Protein AF-A0A820QYI7-F1 (afdb_monomer_lite)

Organism: NCBI:txid433720

Structure (mmCIF, N/CA/C/O backbone):
data_AF-A0A820QYI7-F1
#
_entry.id   AF-A0A820QYI7-F1
#
loop_
_atom_site.group_PDB
_atom_site.id
_atom_site.type_symbol
_atom_site.label_atom_id
_atom_site.label_alt_id
_atom_site.label_comp_id
_atom_site.label_asym_id
_atom_site.label_entity_id
_atom_site.label_seq_id
_atom_site.pdbx_PDB_ins_code
_atom_site.Cartn_x
_atom_site.Cartn_y
_atom_site.Cartn_z
_atom_site.occupancy
_atom_site.B_iso_or_equiv
_atom_site.auth_seq_id
_atom_site.auth_comp_id
_atom_site.auth_asym_id
_atom_site.auth_atom_id
_atom_site.pdbx_PDB_model_num
ATOM 1 N N . ASP A 1 1 ? -22.731 -12.395 -1.544 1.00 68.00 1 ASP A N 1
ATOM 2 C CA . ASP A 1 1 ? -22.518 -13.177 -0.317 1.00 68.00 1 ASP A CA 1
ATOM 3 C C . ASP A 1 1 ? -22.993 -12.372 0.889 1.00 68.00 1 ASP A C 1
ATOM 5 O O . ASP A 1 1 ? -22.804 -11.157 0.883 1.00 68.00 1 ASP A O 1
ATOM 9 N N . LYS A 1 2 ? -23.663 -12.994 1.863 1.00 80.31 2 LYS A N 1
ATOM 10 C CA . LYS A 1 2 ? -24.141 -12.323 3.084 1.00 80.31 2 LYS A CA 1
ATOM 11 C C . LYS A 1 2 ? -23.005 -12.101 4.082 1.00 80.31 2 LYS A C 1
ATOM 13 O O . LYS A 1 2 ? -23.056 -11.105 4.792 1.00 80.31 2 LYS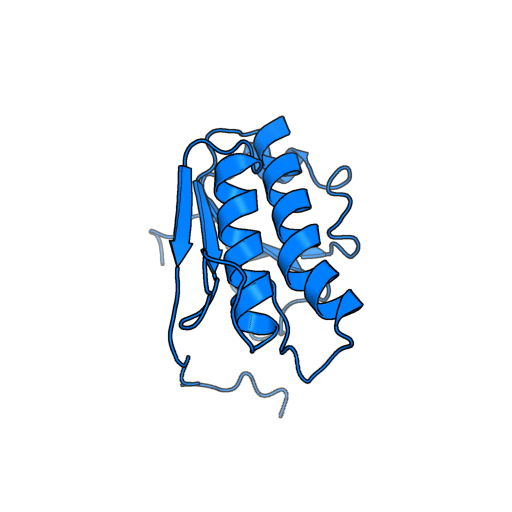 A O 1
ATOM 18 N N . ASP A 1 3 ? -21.968 -12.932 4.014 1.00 86.12 3 ASP A N 1
ATOM 19 C CA . ASP A 1 3 ? -20.858 -12.952 4.972 1.00 86.12 3 ASP A CA 1
ATOM 20 C C . ASP A 1 3 ? -19.773 -11.905 4.662 1.00 86.12 3 ASP A C 1
ATOM 22 O O . ASP A 1 3 ? -18.847 -11.704 5.440 1.00 86.12 3 ASP A O 1
ATOM 26 N N . ILE A 1 4 ? -19.883 -11.214 3.521 1.00 80.50 4 ILE A N 1
ATOM 27 C CA . ILE A 1 4 ? -18.958 -10.149 3.114 1.00 80.50 4 ILE A CA 1
ATOM 28 C C . ILE A 1 4 ? -19.503 -8.794 3.572 1.00 80.50 4 ILE A C 1
ATOM 30 O O . ILE A 1 4 ? -20.578 -8.377 3.127 1.00 80.50 4 ILE A O 1
ATOM 34 N N . GLU A 1 5 ? -18.760 -8.097 4.424 1.00 88.69 5 GLU A N 1
ATOM 35 C CA . GLU A 1 5 ? -19.028 -6.705 4.804 1.00 88.69 5 GLU A CA 1
ATOM 36 C C . GLU A 1 5 ? -18.837 -5.735 3.617 1.00 88.69 5 GLU A C 1
ATOM 38 O O . GLU A 1 5 ? -18.229 -6.106 2.608 1.00 88.69 5 GLU A O 1
ATOM 43 N N . PRO A 1 6 ? -19.375 -4.501 3.676 1.00 89.88 6 PRO A N 1
ATOM 44 C CA . PRO A 1 6 ? -19.111 -3.485 2.659 1.00 89.88 6 PRO A CA 1
ATOM 45 C C . PRO A 1 6 ? -17.608 -3.259 2.434 1.00 89.88 6 PRO A C 1
ATOM 47 O O . PRO A 1 6 ? -16.821 -3.215 3.375 1.00 89.88 6 PRO A O 1
ATOM 50 N N . ILE A 1 7 ? -17.213 -3.103 1.172 1.00 94.62 7 ILE A N 1
ATOM 51 C CA . ILE A 1 7 ? -15.825 -2.916 0.743 1.00 94.62 7 ILE A CA 1
ATOM 52 C C . ILE A 1 7 ? -15.672 -1.497 0.208 1.00 94.62 7 ILE A C 1
ATOM 54 O O . ILE A 1 7 ? -16.420 -1.085 -0.680 1.00 94.62 7 ILE A O 1
ATOM 58 N N . THR A 1 8 ? -14.647 -0.784 0.672 1.00 96.56 8 THR A N 1
ATOM 59 C CA . THR A 1 8 ? -14.224 0.480 0.061 1.00 96.56 8 THR A CA 1
ATOM 60 C C . THR A 1 8 ? -13.046 0.242 -0.880 1.00 96.56 8 THR A C 1
ATOM 62 O O . THR A 1 8 ? -11.977 -0.198 -0.464 1.00 96.56 8 THR A O 1
ATOM 65 N N . ALA A 1 9 ? -13.229 0.553 -2.161 1.00 96.88 9 ALA A N 1
ATOM 66 C CA . ALA A 1 9 ? -12.187 0.512 -3.176 1.00 96.88 9 ALA A CA 1
ATOM 67 C C . ALA A 1 9 ? -11.611 1.917 -3.397 1.00 96.88 9 ALA A C 1
ATOM 69 O O . ALA A 1 9 ? -12.232 2.761 -4.049 1.00 96.88 9 ALA A O 1
ATOM 70 N N . ILE A 1 10 ? -10.405 2.158 -2.880 1.00 97.56 10 ILE A N 1
ATOM 71 C CA . ILE A 1 10 ? -9.654 3.396 -3.123 1.00 97.56 10 ILE A CA 1
ATOM 72 C C . ILE A 1 10 ? -8.886 3.239 -4.435 1.00 97.56 10 ILE A C 1
ATOM 74 O O . ILE A 1 10 ? -8.030 2.365 -4.573 1.00 97.56 10 ILE A O 1
ATOM 78 N N . THR A 1 11 ? -9.212 4.060 -5.431 1.00 96.50 11 THR A N 1
ATOM 79 C CA . THR A 1 11 ? -8.706 3.895 -6.800 1.00 96.50 11 THR A CA 1
ATOM 80 C C . THR A 1 11 ? -8.408 5.233 -7.468 1.00 96.50 11 THR A C 1
ATOM 82 O O . THR A 1 11 ? -8.966 6.261 -7.108 1.00 96.50 11 THR A O 1
ATOM 85 N N . ARG A 1 12 ? -7.546 5.229 -8.494 1.00 94.75 12 ARG A N 1
ATOM 86 C CA . ARG A 1 12 ? -7.250 6.433 -9.303 1.00 94.75 12 ARG A CA 1
ATOM 87 C C . ARG A 1 12 ? -8.294 6.731 -10.376 1.00 94.75 12 ARG A C 1
ATOM 89 O O . ARG A 1 12 ? -8.262 7.797 -10.980 1.00 94.75 12 ARG A O 1
ATOM 96 N N . ARG A 1 13 ? -9.130 5.750 -10.711 1.00 94.19 13 ARG A N 1
ATOM 97 C CA . ARG A 1 13 ? -10.087 5.787 -11.823 1.00 94.19 13 ARG A CA 1
ATOM 98 C C . ARG A 1 13 ? -11.320 4.978 -11.431 1.00 94.19 13 ARG A C 1
ATOM 100 O O . ARG A 1 13 ? -11.154 4.025 -10.672 1.00 94.19 13 ARG A O 1
ATOM 107 N N . PRO A 1 14 ? -12.508 5.298 -11.971 1.00 94.31 14 PRO A N 1
ATOM 108 C CA . PRO A 1 14 ? -13.703 4.497 -11.743 1.00 94.31 14 PRO A CA 1
ATOM 109 C C . PRO A 1 14 ? -13.465 3.009 -12.015 1.00 94.31 14 PRO A C 1
ATOM 111 O O . PRO A 1 14 ? -12.722 2.643 -12.931 1.00 94.31 14 PRO A O 1
ATOM 114 N N . LEU A 1 15 ? -14.113 2.159 -11.219 1.00 92.19 15 LEU A N 1
ATOM 115 C CA . LEU A 1 15 ? -14.121 0.720 -11.454 1.00 92.19 15 LEU A CA 1
ATOM 116 C C . LEU A 1 15 ? -14.843 0.385 -12.767 1.00 92.19 15 LEU A C 1
ATOM 118 O O . LEU A 1 15 ? -15.685 1.141 -13.252 1.00 92.19 15 LEU A O 1
ATOM 122 N N . HIS A 1 16 ? -14.516 -0.773 -13.342 1.00 91.56 16 HIS A N 1
ATOM 123 C CA . HIS A 1 16 ? -15.177 -1.253 -14.552 1.00 91.56 16 HIS A CA 1
ATOM 124 C C . HIS A 1 16 ? -16.684 -1.450 -14.312 1.00 91.56 16 HIS A C 1
ATOM 126 O O . HIS A 1 16 ? -17.089 -1.977 -13.276 1.00 91.56 16 HIS A O 1
ATOM 132 N N . LYS A 1 17 ? -17.513 -1.095 -15.303 1.00 88.88 17 LYS A N 1
ATOM 133 C CA . LYS A 1 17 ? -18.991 -1.107 -15.233 1.00 88.88 17 LYS A CA 1
ATOM 134 C C . LYS A 1 17 ? -19.618 -2.456 -14.861 1.00 88.88 17 LYS A C 1
ATOM 136 O O . LYS A 1 17 ? -20.764 -2.501 -14.437 1.00 88.88 17 LYS A O 1
ATOM 141 N N . SER A 1 18 ? -18.889 -3.557 -15.046 1.00 88.69 18 SER A N 1
ATOM 142 C CA . SER A 1 18 ? -19.350 -4.896 -14.651 1.00 88.69 18 SER A CA 1
ATOM 143 C C . SER A 1 18 ? -19.330 -5.122 -13.138 1.00 88.69 18 SER A C 1
ATOM 145 O O . SER A 1 18 ? -19.857 -6.127 -12.672 1.00 88.69 18 SER A O 1
ATOM 147 N N . ILE A 1 19 ? -18.684 -4.245 -12.368 1.00 89.25 19 ILE A N 1
ATOM 148 C CA . ILE A 1 19 ? -18.684 -4.296 -10.908 1.00 89.25 19 ILE A CA 1
ATOM 149 C C . ILE A 1 19 ? -19.925 -3.533 -10.436 1.00 89.25 19 ILE A C 1
ATOM 151 O O . ILE A 1 19 ? -19.916 -2.311 -10.358 1.00 89.25 19 ILE A O 1
ATOM 155 N N . THR A 1 20 ? -21.007 -4.266 -10.161 1.00 87.75 20 THR A N 1
ATOM 156 C CA . THR A 1 20 ? -22.343 -3.697 -9.885 1.00 87.75 20 THR A CA 1
ATOM 157 C C . THR A 1 20 ? -22.849 -3.950 -8.462 1.00 87.75 20 THR A C 1
ATOM 159 O O . THR A 1 20 ? -24.015 -3.709 -8.171 1.00 87.75 20 THR A O 1
ATOM 162 N N . SER A 1 21 ? -22.015 -4.498 -7.576 1.00 90.75 21 SER A N 1
ATOM 163 C CA . SER A 1 21 ? -22.428 -4.840 -6.210 1.00 90.75 21 SER A CA 1
ATOM 164 C C . SER A 1 21 ? -22.638 -3.587 -5.359 1.00 90.75 21 SER A C 1
ATOM 166 O O . SER A 1 21 ? -21.716 -2.791 -5.208 1.00 90.75 21 SER A O 1
ATOM 168 N N . GLU A 1 22 ? -23.798 -3.476 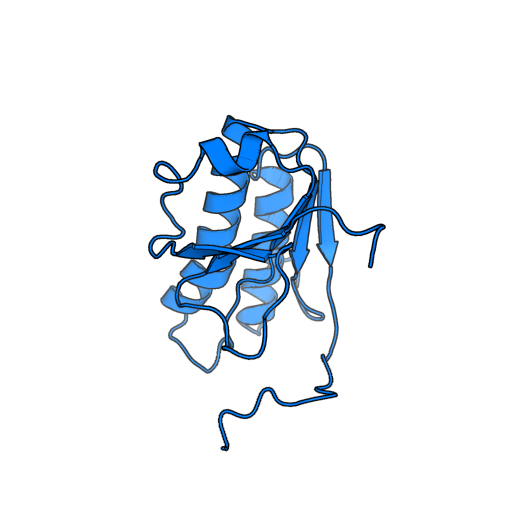-4.709 1.00 91.31 22 GLU A N 1
ATOM 169 C CA . GLU A 1 22 ? -24.121 -2.397 -3.756 1.00 91.31 22 GLU A CA 1
ATOM 170 C C . GLU A 1 22 ? -23.200 -2.377 -2.526 1.00 91.31 22 GLU A C 1
ATOM 172 O O . GLU A 1 22 ? -23.101 -1.372 -1.831 1.00 91.31 22 GLU A O 1
ATOM 177 N N . LYS A 1 23 ? -22.495 -3.484 -2.258 1.00 92.38 23 LYS A N 1
ATOM 178 C CA . LYS A 1 23 ? -21.512 -3.566 -1.170 1.00 92.38 23 LYS A CA 1
ATOM 179 C C . LYS A 1 23 ? -20.187 -2.880 -1.502 1.00 92.38 23 LYS A C 1
ATOM 181 O O . LYS A 1 23 ? -19.341 -2.800 -0.622 1.00 92.38 23 LYS A O 1
ATOM 186 N N . VAL A 1 24 ? -19.967 -2.446 -2.745 1.00 94.56 24 VAL A N 1
ATOM 187 C CA . VAL A 1 24 ? -18.719 -1.793 -3.153 1.00 94.56 24 VAL A CA 1
ATOM 188 C C . VAL A 1 24 ? -18.919 -0.285 -3.188 1.00 94.56 24 VAL A C 1
ATOM 190 O O . VAL A 1 24 ? -19.621 0.241 -4.047 1.00 94.56 24 VAL A O 1
ATOM 193 N N . ASN A 1 25 ? -18.245 0.410 -2.281 1.00 94.62 25 ASN A N 1
ATOM 194 C CA . ASN A 1 25 ? -18.100 1.855 -2.312 1.00 94.62 25 ASN A CA 1
ATOM 195 C C . ASN A 1 25 ? -16.793 2.218 -3.028 1.00 94.62 25 ASN A C 1
ATOM 197 O O . ASN A 1 25 ? -15.741 1.663 -2.717 1.00 94.62 25 ASN A O 1
ATOM 201 N N . VAL A 1 26 ? -16.834 3.148 -3.981 1.00 96.38 2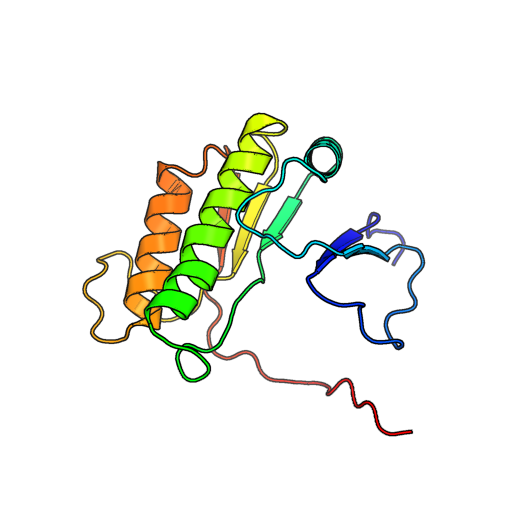6 VAL A N 1
ATOM 202 C CA . VAL A 1 26 ? -15.643 3.563 -4.738 1.00 96.38 26 VAL A CA 1
ATOM 203 C C . VAL A 1 26 ? -15.240 4.963 -4.318 1.00 96.38 26 VAL A C 1
ATOM 205 O O . VAL A 1 26 ? -16.022 5.902 -4.432 1.00 96.38 26 VAL A O 1
ATOM 208 N N . VAL A 1 27 ? -13.989 5.107 -3.893 1.00 97.06 27 VAL A N 1
ATOM 209 C CA . VAL A 1 27 ? -13.393 6.399 -3.560 1.00 97.06 27 VAL A CA 1
ATOM 210 C C . VAL A 1 27 ? -12.306 6.693 -4.577 1.00 97.06 27 VAL A C 1
ATOM 212 O O . VAL A 1 27 ? -11.330 5.948 -4.700 1.00 97.06 27 VAL A O 1
ATOM 215 N N . ILE A 1 28 ? -12.490 7.779 -5.327 1.00 97.56 28 ILE A N 1
ATOM 216 C CA . ILE A 1 28 ? -11.472 8.256 -6.257 1.00 97.56 28 ILE A CA 1
ATOM 217 C C . ILE A 1 28 ? -10.466 9.094 -5.486 1.00 97.56 28 ILE A C 1
ATOM 219 O O . ILE A 1 28 ? -10.791 10.151 -4.952 1.00 97.56 28 ILE A O 1
ATOM 223 N N . HIS A 1 29 ? -9.237 8.608 -5.455 1.00 97.81 29 HIS A N 1
ATOM 224 C CA . HIS A 1 29 ? -8.115 9.242 -4.798 1.00 97.81 29 HIS A CA 1
ATOM 225 C C . HIS A 1 29 ? -6.935 9.225 -5.762 1.00 97.81 29 HIS A C 1
ATOM 227 O O . HIS A 1 29 ? -6.644 8.194 -6.365 1.00 97.81 29 HIS A O 1
ATOM 233 N N . THR A 1 30 ? -6.298 10.371 -5.986 1.00 95.88 30 THR A N 1
ATOM 234 C CA . THR A 1 30 ? -5.277 10.514 -7.036 1.00 95.88 30 THR A CA 1
ATOM 235 C C . THR A 1 30 ? -3.870 10.716 -6.497 1.00 95.88 30 THR A C 1
ATOM 237 O O . THR A 1 30 ? -2.924 10.449 -7.237 1.00 95.88 30 THR A O 1
ATOM 240 N N . ASP A 1 31 ? -3.726 11.138 -5.241 1.00 96.94 31 ASP A N 1
ATOM 241 C CA . ASP A 1 31 ? -2.433 11.402 -4.612 1.00 96.94 31 ASP A CA 1
ATOM 242 C C . ASP A 1 31 ? -2.164 10.451 -3.443 1.00 96.94 31 ASP A C 1
ATOM 244 O O . ASP A 1 31 ? -2.419 10.764 -2.290 1.00 96.94 31 ASP A O 1
ATOM 248 N N . PHE A 1 32 ? -1.590 9.289 -3.747 1.00 98.00 32 PHE A N 1
ATOM 249 C CA . PHE A 1 32 ? -1.301 8.236 -2.765 1.00 98.00 32 PHE A CA 1
ATOM 250 C C . PHE A 1 32 ? -0.114 8.555 -1.837 1.00 98.00 32 PHE A C 1
ATOM 252 O O . PHE A 1 32 ? 0.362 7.661 -1.136 1.00 98.00 32 PHE A O 1
ATOM 259 N N . LEU A 1 33 ? 0.379 9.797 -1.838 1.00 98.25 33 LEU A N 1
ATOM 260 C CA . LEU A 1 33 ? 1.298 10.313 -0.821 1.00 98.25 33 LEU A CA 1
ATOM 261 C C . LEU A 1 33 ? 0.585 11.148 0.248 1.00 98.25 33 LEU A C 1
ATOM 263 O O . LEU A 1 33 ? 1.175 11.372 1.303 1.00 98.25 33 LEU A O 1
ATOM 267 N N . ASP A 1 34 ? -0.661 11.573 0.015 1.00 97.88 34 ASP A N 1
ATOM 268 C CA . ASP A 1 34 ? -1.432 12.385 0.956 1.00 97.88 34 ASP A CA 1
ATOM 269 C C . ASP A 1 34 ? -2.850 11.839 1.149 1.00 97.88 34 ASP A C 1
ATOM 271 O O . ASP A 1 34 ? -3.756 12.081 0.359 1.00 97.88 34 ASP A O 1
ATOM 275 N N . TYR A 1 35 ? -3.064 11.161 2.273 1.00 98.00 35 TYR A N 1
ATOM 276 C CA . TYR A 1 35 ? -4.362 10.596 2.638 1.00 98.00 35 TYR A CA 1
ATOM 277 C C . TYR A 1 35 ? -5.239 11.533 3.466 1.00 98.00 35 TYR A C 1
ATOM 279 O O . TYR A 1 35 ? -6.351 11.144 3.826 1.00 98.00 35 TYR A O 1
ATOM 287 N N . THR A 1 36 ? -4.791 12.759 3.758 1.00 97.12 36 THR A N 1
ATOM 288 C CA . THR A 1 36 ? -5.547 13.733 4.562 1.00 97.12 36 THR A CA 1
ATOM 289 C C . THR A 1 36 ? -7.011 13.874 4.115 1.00 97.12 36 THR A C 1
ATOM 291 O O . THR A 1 36 ? -7.888 13.856 4.981 1.00 97.12 36 THR A O 1
ATOM 294 N N . PRO A 1 37 ? -7.341 13.927 2.804 1.00 97.56 37 PRO A N 1
ATOM 295 C CA . PRO A 1 37 ? -8.729 14.080 2.356 1.00 97.56 37 PRO A CA 1
ATOM 296 C C . PRO A 1 37 ? -9.649 12.887 2.651 1.00 97.56 37 PRO A C 1
ATOM 298 O O . PRO A 1 37 ? -10.866 13.028 2.548 1.00 97.56 37 PRO A O 1
ATOM 301 N N . ILE A 1 38 ? -9.089 11.711 2.950 1.00 96.94 38 ILE A N 1
ATOM 302 C CA . ILE A 1 38 ? -9.835 10.454 3.107 1.00 96.94 38 ILE A CA 1
ATOM 303 C C . ILE A 1 38 ? -9.495 9.706 4.402 1.00 96.94 38 ILE A C 1
ATOM 305 O O . ILE A 1 38 ? -9.841 8.535 4.552 1.00 96.94 38 ILE A O 1
ATOM 309 N N . LEU A 1 39 ? -8.815 10.367 5.339 1.00 96.31 39 LEU A N 1
ATOM 310 C CA . LEU A 1 39 ? -8.270 9.746 6.546 1.00 96.31 39 LEU A CA 1
ATOM 311 C C . LEU A 1 39 ? -9.360 9.105 7.421 1.00 96.31 39 LEU A C 1
ATOM 313 O O . LEU A 1 39 ? -9.192 7.996 7.923 1.00 96.31 39 LEU A O 1
ATOM 317 N N . ASN A 1 40 ? -10.516 9.765 7.512 1.00 95.94 40 ASN A N 1
ATOM 318 C CA . ASN A 1 40 ? -11.693 9.298 8.245 1.00 95.94 40 ASN A CA 1
ATOM 319 C C . ASN A 1 40 ? -12.247 7.959 7.728 1.00 95.94 40 ASN A C 1
ATOM 321 O O . ASN A 1 40 ? -12.928 7.249 8.467 1.00 95.94 40 ASN A O 1
ATOM 325 N N . LEU A 1 41 ? -11.968 7.584 6.472 1.00 95.12 41 LEU A N 1
ATOM 326 C CA . LEU A 1 41 ? -12.385 6.283 5.951 1.00 95.12 41 LEU A CA 1
ATOM 327 C C . LEU A 1 41 ? -11.739 5.144 6.741 1.00 95.12 41 LEU A C 1
ATOM 329 O O . LEU A 1 41 ? -12.384 4.124 6.973 1.00 95.12 41 LEU A O 1
ATOM 333 N N . PHE A 1 42 ? -10.491 5.306 7.180 1.00 96.44 42 PHE A N 1
ATOM 334 C CA . PHE A 1 42 ? -9.730 4.229 7.811 1.00 96.44 42 PHE A CA 1
ATOM 335 C C . PHE A 1 42 ? -10.204 3.882 9.225 1.00 96.44 42 PHE A C 1
ATOM 337 O O . PHE A 1 42 ? -10.010 2.749 9.659 1.00 96.44 42 PHE A O 1
ATOM 344 N N . GLU A 1 43 ? -10.878 4.799 9.921 1.00 94.81 43 GLU A N 1
ATOM 345 C CA . GLU A 1 43 ? -11.378 4.583 11.290 1.00 94.81 43 GLU A CA 1
ATOM 346 C C . GLU A 1 43 ? -12.409 3.447 11.379 1.00 94.81 43 GLU A C 1
ATOM 348 O O . GLU A 1 43 ? -12.501 2.757 12.389 1.00 94.81 43 GLU A O 1
ATOM 353 N N . SER A 1 44 ? -13.179 3.234 10.308 1.00 89.56 44 SER A N 1
ATOM 354 C CA . SER A 1 44 ? -14.278 2.257 10.274 1.00 89.56 44 SER A CA 1
ATOM 355 C C . SER A 1 44 ? -13.912 0.909 9.646 1.00 89.56 44 SER A C 1
ATOM 357 O O . SER A 1 44 ? -14.756 0.015 9.602 1.00 89.56 44 SER A O 1
ATOM 359 N N . HIS A 1 45 ? -12.676 0.737 9.163 1.00 94.62 45 HIS A N 1
ATOM 360 C CA . HIS A 1 45 ? -12.246 -0.486 8.482 1.00 94.62 45 HIS A CA 1
ATOM 361 C C . HIS A 1 45 ? -11.362 -1.360 9.377 1.00 94.62 45 HIS A C 1
ATOM 363 O O . HIS A 1 45 ? -10.544 -0.878 10.154 1.00 94.62 45 HIS A O 1
ATOM 369 N N . GLN A 1 46 ? -11.509 -2.677 9.238 1.00 94.69 46 GLN A N 1
ATOM 370 C CA . GLN A 1 46 ? -10.718 -3.652 9.996 1.00 94.69 46 GLN A CA 1
ATOM 371 C C . GLN A 1 46 ? -9.486 -4.161 9.242 1.00 94.69 46 GLN A C 1
ATOM 373 O O . GLN A 1 46 ? -8.551 -4.674 9.861 1.00 94.69 46 GLN A O 1
ATOM 378 N N . ILE A 1 47 ? -9.510 -4.096 7.907 1.00 96.19 47 ILE A N 1
ATOM 379 C CA . ILE A 1 47 ? -8.490 -4.679 7.033 1.00 96.19 47 ILE A CA 1
ATOM 380 C C . ILE A 1 47 ? -8.238 -3.747 5.846 1.00 96.19 47 ILE A C 1
ATOM 382 O O . ILE A 1 47 ? -9.178 -3.328 5.170 1.00 96.19 47 ILE A O 1
ATOM 386 N N . CYS A 1 48 ? -6.966 -3.502 5.538 1.00 97.75 48 CYS A N 1
ATOM 387 C CA . CYS A 1 48 ? -6.521 -2.929 4.273 1.00 97.75 48 CYS A CA 1
ATOM 388 C C . CYS A 1 48 ? -5.851 -4.015 3.428 1.00 97.75 48 CYS A C 1
ATOM 390 O O . CYS A 1 48 ? -4.857 -4.603 3.849 1.00 97.75 48 CYS A O 1
ATOM 392 N N . ILE A 1 49 ? -6.372 -4.272 2.225 1.00 98.25 49 ILE A N 1
ATOM 393 C CA . ILE A 1 49 ? -5.696 -5.117 1.233 1.00 98.25 49 ILE A CA 1
ATOM 394 C C . ILE A 1 49 ? -4.982 -4.200 0.248 1.00 98.25 49 ILE A C 1
ATOM 396 O O . ILE A 1 49 ? -5.595 -3.620 -0.650 1.00 98.25 49 ILE A O 1
ATOM 400 N N . TRP A 1 50 ? -3.670 -4.085 0.406 1.00 98.38 50 TRP A N 1
ATOM 401 C CA . TRP A 1 50 ? -2.839 -3.261 -0.450 1.00 98.38 50 TRP A CA 1
ATOM 402 C C . TRP A 1 50 ? -2.363 -4.053 -1.666 1.00 98.38 50 TRP A C 1
ATOM 404 O O . TRP A 1 50 ? -1.330 -4.725 -1.649 1.00 98.38 50 TRP A O 1
ATOM 414 N N . ALA A 1 51 ? -3.154 -3.966 -2.735 1.00 96.88 51 ALA A N 1
ATOM 415 C CA . ALA A 1 51 ? -2.867 -4.563 -4.039 1.00 96.88 51 ALA A CA 1
ATOM 416 C C . ALA A 1 51 ? -2.479 -3.519 -5.106 1.00 96.88 51 ALA A C 1
ATOM 418 O O . ALA A 1 51 ? -2.510 -3.807 -6.305 1.00 96.88 51 ALA A O 1
ATOM 419 N N . LEU A 1 52 ? -2.135 -2.293 -4.691 1.00 96.69 52 LEU A N 1
ATOM 420 C CA . LEU A 1 52 ? -1.658 -1.256 -5.600 1.00 96.69 52 LEU A CA 1
ATOM 421 C C . LEU A 1 52 ? -0.240 -1.604 -6.065 1.00 96.69 52 LEU A C 1
ATOM 423 O O . LEU A 1 52 ? 0.666 -1.812 -5.263 1.00 96.69 52 LEU A O 1
ATOM 427 N N . GLY A 1 53 ? -0.040 -1.651 -7.379 1.00 94.50 53 GLY A N 1
ATOM 428 C CA . GLY A 1 53 ? 1.265 -1.917 -7.963 1.00 94.50 53 GLY A CA 1
ATOM 429 C C . GLY A 1 53 ? 1.301 -1.647 -9.460 1.00 94.50 53 GLY A C 1
ATOM 430 O O . GLY A 1 53 ? 0.290 -1.332 -10.091 1.00 94.50 53 GLY A O 1
ATOM 431 N N . ILE A 1 54 ? 2.493 -1.772 -10.032 1.00 95.88 54 ILE A N 1
ATOM 432 C CA . ILE A 1 54 ? 2.735 -1.644 -11.466 1.00 95.88 54 ILE A CA 1
ATOM 433 C C . ILE A 1 54 ? 3.864 -2.588 -11.883 1.00 95.88 54 ILE A C 1
ATOM 435 O O . ILE A 1 54 ? 4.670 -3.007 -11.056 1.00 95.88 54 ILE A O 1
ATOM 439 N N . SER A 1 55 ? 3.933 -2.943 -13.165 1.00 93.94 55 SER A N 1
ATOM 440 C CA . SER A 1 55 ? 5.087 -3.678 -13.689 1.00 93.94 55 SER A CA 1
ATOM 441 C C . SER A 1 55 ? 6.310 -2.762 -13.744 1.00 93.94 55 SER A C 1
ATOM 443 O O . SER A 1 55 ? 6.220 -1.665 -14.295 1.00 93.94 55 SER A O 1
ATOM 445 N N . GLN A 1 56 ? 7.463 -3.237 -13.255 1.00 94.31 56 GLN A N 1
ATOM 446 C CA . GLN A 1 56 ? 8.741 -2.507 -13.345 1.00 94.31 56 GLN A CA 1
ATOM 447 C C . GLN A 1 56 ? 9.123 -2.154 -14.794 1.00 94.31 56 GLN A C 1
ATOM 449 O O . GLN A 1 56 ? 9.857 -1.205 -15.021 1.00 94.31 56 GLN A O 1
ATOM 454 N N . ASN A 1 57 ? 8.617 -2.906 -15.779 1.00 95.75 57 ASN A N 1
ATOM 455 C CA . ASN A 1 57 ? 8.913 -2.684 -17.195 1.00 95.75 57 ASN A CA 1
ATOM 456 C C . ASN A 1 57 ? 8.007 -1.614 -17.833 1.00 95.75 57 ASN A C 1
ATOM 458 O O . ASN A 1 57 ? 8.192 -1.288 -19.001 1.00 95.75 57 ASN A O 1
ATOM 462 N N . ALA A 1 58 ? 6.990 -1.119 -17.119 1.00 97.19 58 ALA A N 1
ATOM 463 C CA . ALA A 1 58 ? 6.007 -0.175 -17.657 1.00 97.19 58 ALA A CA 1
ATOM 464 C C . ALA A 1 58 ? 6.313 1.291 -17.308 1.00 97.19 58 ALA A C 1
ATOM 466 O O . ALA A 1 58 ? 5.628 2.188 -17.796 1.00 97.19 58 ALA A O 1
ATOM 467 N N . VAL A 1 59 ? 7.291 1.535 -16.433 1.00 97.75 59 VAL A N 1
ATOM 468 C CA . VAL A 1 59 ? 7.600 2.850 -15.857 1.00 97.75 59 VAL A CA 1
ATOM 469 C C . VAL A 1 59 ? 9.106 2.997 -15.616 1.00 97.75 59 VAL A C 1
ATOM 471 O O . VAL A 1 59 ? 9.854 2.030 -15.743 1.00 97.75 59 VAL A O 1
ATOM 474 N N . SER A 1 60 ? 9.564 4.203 -15.270 1.00 98.38 60 SER A N 1
ATOM 475 C CA . SER A 1 60 ? 10.945 4.422 -14.823 1.00 98.38 60 SER A CA 1
ATOM 476 C C . SER A 1 60 ? 11.205 3.781 -13.456 1.00 98.38 60 SER A C 1
ATOM 478 O O . SER A 1 60 ? 10.277 3.502 -12.697 1.00 98.38 60 SER A O 1
ATOM 480 N N . GLU A 1 61 ? 12.481 3.612 -13.099 1.00 98.06 61 GLU A N 1
ATOM 481 C CA . GLU A 1 61 ? 12.876 3.134 -11.769 1.00 98.06 61 GLU A CA 1
ATOM 482 C C . GLU A 1 61 ? 12.330 4.026 -10.645 1.00 98.06 61 GLU A C 1
ATOM 484 O O . GLU A 1 61 ? 11.747 3.516 -9.692 1.00 98.06 61 GLU A O 1
ATOM 489 N N . SER A 1 62 ? 12.438 5.351 -10.784 1.00 98.44 62 SER A N 1
ATOM 490 C CA . SER A 1 62 ? 11.916 6.302 -9.795 1.00 98.44 62 SER A CA 1
ATOM 491 C C . SER A 1 62 ? 10.405 6.181 -9.595 1.00 98.44 62 SER A C 1
ATOM 493 O O . SER A 1 62 ? 9.928 6.198 -8.464 1.00 98.44 62 SER A O 1
ATOM 495 N N . GLU A 1 63 ? 9.648 6.015 -10.679 1.00 98.31 63 GLU A N 1
ATOM 496 C CA . GLU A 1 63 ? 8.194 5.876 -10.613 1.00 98.31 63 GLU A CA 1
ATOM 497 C C . GLU A 1 63 ? 7.798 4.501 -10.057 1.00 98.31 63 GLU A C 1
ATOM 499 O O . GLU A 1 63 ? 6.849 4.392 -9.284 1.00 98.31 63 GLU A O 1
ATOM 504 N N . TYR A 1 64 ? 8.559 3.449 -10.376 1.00 98.50 64 TYR A N 1
ATOM 505 C CA . TYR A 1 64 ? 8.370 2.131 -9.777 1.00 98.50 64 TYR A CA 1
ATOM 506 C C . TYR A 1 64 ? 8.604 2.151 -8.261 1.00 98.50 64 TYR A C 1
ATOM 508 O O . TYR A 1 64 ? 7.809 1.566 -7.522 1.00 98.50 64 TYR A O 1
ATOM 516 N N . ILE A 1 65 ? 9.658 2.837 -7.800 1.00 98.69 65 ILE A N 1
ATOM 517 C CA . ILE A 1 65 ? 9.949 3.040 -6.373 1.00 98.69 65 ILE A CA 1
ATOM 518 C C . ILE A 1 65 ? 8.805 3.810 -5.722 1.00 98.69 65 ILE A C 1
ATOM 520 O O . ILE A 1 65 ? 8.214 3.305 -4.775 1.00 98.69 65 ILE A O 1
ATOM 524 N N . LYS A 1 66 ? 8.414 4.956 -6.282 1.00 98.62 66 LYS A N 1
ATOM 525 C CA . LYS A 1 66 ? 7.308 5.767 -5.762 1.00 98.62 66 LYS A CA 1
ATOM 526 C C . LYS A 1 66 ? 6.021 4.955 -5.589 1.00 98.62 66 LYS A C 1
ATOM 528 O O . LYS A 1 66 ? 5.393 4.984 -4.536 1.00 98.62 66 LYS A O 1
ATOM 533 N N . ILE A 1 67 ? 5.646 4.191 -6.617 1.00 98.38 67 ILE A N 1
ATOM 534 C CA . ILE A 1 67 ? 4.415 3.393 -6.619 1.00 98.38 67 ILE A CA 1
ATOM 535 C C . ILE A 1 67 ? 4.492 2.210 -5.650 1.00 98.38 67 ILE A C 1
ATOM 537 O O . ILE A 1 67 ? 3.514 1.912 -4.970 1.00 98.38 67 ILE A O 1
ATOM 541 N N . THR A 1 68 ? 5.618 1.497 -5.627 1.00 98.44 68 THR A N 1
ATOM 542 C CA . THR A 1 68 ? 5.745 0.247 -4.865 1.00 98.44 68 THR A CA 1
ATOM 543 C C . THR A 1 68 ? 6.047 0.511 -3.398 1.00 98.44 68 THR A C 1
ATOM 545 O O . THR A 1 68 ? 5.486 -0.155 -2.535 1.00 98.44 68 THR A O 1
ATOM 548 N N . HIS A 1 69 ? 6.925 1.469 -3.124 1.00 98.69 69 HIS A N 1
ATOM 549 C CA . HIS A 1 69 ? 7.454 1.75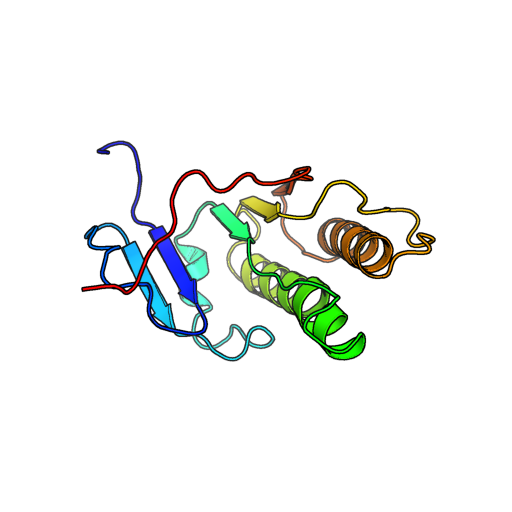7 -1.802 1.00 98.69 69 HIS A CA 1
ATOM 550 C C . HIS A 1 69 ? 6.737 2.951 -1.167 1.00 98.69 69 HIS A C 1
ATOM 552 O O . HIS A 1 69 ? 6.031 2.785 -0.174 1.00 98.69 69 HIS A O 1
ATOM 558 N N . ASP A 1 70 ? 6.854 4.138 -1.765 1.00 98.75 70 ASP A N 1
ATOM 559 C CA . ASP A 1 70 ? 6.442 5.380 -1.099 1.00 98.75 70 ASP A CA 1
ATOM 560 C C . ASP A 1 70 ? 4.929 5.428 -0.862 1.00 98.75 70 ASP A C 1
ATOM 562 O O . ASP A 1 70 ? 4.493 5.764 0.236 1.00 98.75 70 ASP A O 1
ATOM 566 N N . TYR A 1 71 ? 4.120 5.015 -1.844 1.00 98.69 71 TYR A N 1
ATOM 567 C CA . TYR A 1 71 ? 2.664 4.929 -1.673 1.00 98.69 71 TYR A CA 1
ATOM 568 C C . TYR A 1 71 ? 2.260 3.931 -0.586 1.00 98.69 71 TYR A C 1
ATOM 570 O O . TYR A 1 71 ? 1.328 4.199 0.171 1.00 98.69 71 TYR A O 1
ATOM 578 N N . THR A 1 72 ? 2.962 2.798 -0.492 1.00 98.69 72 THR A N 1
ATOM 579 C CA . THR A 1 72 ? 2.696 1.772 0.526 1.00 98.69 72 THR A CA 1
ATOM 580 C C . THR A 1 72 ? 2.978 2.320 1.922 1.00 98.69 72 THR A C 1
ATOM 582 O O . THR A 1 72 ? 2.135 2.210 2.812 1.00 98.69 72 THR A O 1
ATOM 585 N N . LEU A 1 73 ? 4.139 2.954 2.113 1.00 98.75 73 LEU A N 1
ATOM 586 C CA . LEU A 1 73 ? 4.535 3.517 3.403 1.00 98.75 73 LEU A CA 1
ATOM 587 C C . LEU A 1 73 ? 3.663 4.715 3.795 1.00 98.75 73 LEU A C 1
ATOM 589 O O . LEU A 1 73 ? 3.292 4.834 4.962 1.00 98.75 73 LEU A O 1
ATOM 593 N N . ALA A 1 74 ? 3.291 5.572 2.840 1.00 98.75 74 ALA A N 1
ATOM 594 C CA . ALA A 1 74 ? 2.368 6.678 3.080 1.00 98.75 74 ALA A CA 1
ATOM 595 C C . ALA A 1 74 ? 0.990 6.174 3.531 1.00 98.75 74 ALA A C 1
ATOM 597 O O . ALA A 1 74 ? 0.447 6.682 4.511 1.00 98.75 74 ALA A O 1
ATOM 598 N N . ALA A 1 75 ? 0.457 5.135 2.877 1.00 98.56 75 ALA A N 1
ATOM 599 C CA . ALA A 1 75 ? -0.808 4.519 3.268 1.00 98.56 75 ALA A CA 1
ATOM 600 C C . ALA A 1 75 ? -0.736 3.943 4.681 1.00 98.56 75 ALA A C 1
ATOM 602 O O . ALA A 1 75 ? -1.590 4.239 5.513 1.00 98.56 75 ALA A O 1
ATOM 603 N N . ALA A 1 76 ? 0.298 3.147 4.962 1.00 98.62 76 ALA A N 1
ATOM 604 C CA . ALA A 1 76 ? 0.459 2.500 6.255 1.00 98.62 76 ALA A CA 1
ATOM 605 C C . ALA A 1 76 ? 0.568 3.520 7.394 1.00 98.62 76 ALA A C 1
ATOM 607 O O . ALA A 1 76 ? -0.168 3.417 8.373 1.00 98.62 76 ALA A O 1
ATOM 608 N N . LYS A 1 77 ? 1.396 4.560 7.221 1.00 98.56 77 LYS A N 1
ATOM 609 C CA . LYS A 1 77 ? 1.566 5.639 8.205 1.00 98.56 77 LYS A CA 1
ATOM 610 C C . LYS A 1 77 ? 0.275 6.441 8.399 1.00 98.56 77 LYS A C 1
ATOM 612 O O . LYS A 1 77 ? -0.089 6.739 9.535 1.00 98.56 77 LYS A O 1
ATOM 617 N N . ALA A 1 78 ? -0.445 6.752 7.319 1.00 98.38 78 ALA A N 1
ATOM 618 C CA . ALA A 1 78 ? -1.733 7.436 7.411 1.00 98.38 78 ALA A CA 1
ATOM 619 C C . ALA A 1 78 ? -2.761 6.600 8.184 1.00 98.38 78 ALA A C 1
ATOM 621 O O . ALA A 1 78 ? -3.386 7.104 9.114 1.00 98.38 78 ALA A O 1
ATOM 622 N N . ILE A 1 79 ? -2.883 5.310 7.865 1.00 98.44 79 ILE A N 1
ATOM 623 C CA . ILE A 1 79 ? -3.772 4.391 8.580 1.00 98.44 79 ILE A CA 1
ATOM 624 C C . ILE A 1 79 ? -3.376 4.311 10.052 1.00 98.44 79 ILE A C 1
ATOM 626 O O . ILE A 1 79 ? -4.229 4.489 10.915 1.00 98.44 79 ILE A O 1
ATOM 630 N N . ALA A 1 80 ? -2.095 4.095 10.351 1.00 98.31 80 ALA A N 1
ATOM 631 C CA . ALA A 1 80 ? -1.607 3.955 11.718 1.00 98.31 80 ALA A CA 1
ATOM 632 C C . ALA A 1 80 ? -1.892 5.194 12.578 1.00 98.31 80 ALA A C 1
ATOM 634 O O . ALA A 1 80 ? -2.094 5.066 13.783 1.00 98.31 80 ALA A O 1
ATOM 635 N N . SER A 1 81 ? -1.955 6.382 11.965 1.00 97.94 81 SER A N 1
ATOM 636 C CA . SER A 1 81 ? -2.255 7.628 12.677 1.00 97.94 81 SER A CA 1
ATOM 637 C C . SER A 1 81 ? -3.675 7.697 13.258 1.00 97.94 81 SER A C 1
ATOM 639 O O . SER A 1 81 ? -3.882 8.402 14.244 1.00 97.94 81 SER A O 1
ATOM 641 N N . VAL A 1 82 ? -4.635 6.956 12.690 1.00 98.12 82 VAL A N 1
ATOM 642 C CA . VAL A 1 82 ? -6.051 6.972 13.112 1.00 98.12 82 VAL A CA 1
ATOM 643 C C . VAL A 1 82 ? -6.589 5.606 13.533 1.00 98.12 82 VAL A C 1
ATOM 645 O O . VAL A 1 82 ? -7.536 5.528 14.308 1.00 98.12 82 VAL A O 1
ATOM 648 N N . ASN A 1 83 ? -5.988 4.523 13.047 1.00 97.94 83 ASN A N 1
ATOM 649 C CA . ASN A 1 83 ? -6.398 3.151 13.310 1.00 97.94 83 ASN A CA 1
ATOM 650 C C . ASN A 1 83 ? -5.180 2.201 13.294 1.00 97.94 83 ASN A C 1
ATOM 652 O O . ASN A 1 83 ? -4.996 1.429 12.348 1.00 97.94 83 ASN A O 1
ATOM 656 N N . PRO A 1 84 ? -4.328 2.238 14.337 1.00 97.50 84 PRO A N 1
ATOM 657 C CA . PRO A 1 84 ? -3.139 1.383 14.431 1.00 97.50 84 PRO A CA 1
ATOM 658 C C . PRO A 1 84 ? -3.454 -0.119 14.551 1.00 97.50 84 PRO A C 1
ATOM 660 O O . PRO A 1 84 ? -2.561 -0.948 14.372 1.00 97.50 84 PRO A O 1
ATOM 663 N N . ASP A 1 85 ? -4.706 -0.470 14.860 1.00 97.50 85 ASP A N 1
ATOM 664 C CA . ASP A 1 85 ? -5.207 -1.843 14.973 1.00 97.50 85 ASP A CA 1
ATOM 665 C C . ASP A 1 85 ? -5.710 -2.419 13.634 1.00 97.50 85 ASP A C 1
ATOM 667 O O . ASP A 1 85 ? -6.047 -3.604 13.558 1.00 97.50 85 ASP A O 1
ATOM 671 N N . MET A 1 86 ? -5.767 -1.618 12.560 1.00 97.62 86 MET A N 1
ATOM 672 C CA . MET A 1 86 ? -6.162 -2.125 11.247 1.00 97.62 86 MET A CA 1
ATOM 673 C C . MET A 1 86 ? -5.122 -3.117 10.714 1.00 97.62 86 MET A C 1
ATOM 675 O O . MET A 1 86 ? -3.935 -2.809 10.609 1.00 97.62 86 MET A O 1
ATOM 679 N N . ARG A 1 87 ? -5.586 -4.299 10.294 1.00 97.88 87 ARG A N 1
ATOM 680 C CA . ARG A 1 87 ? -4.731 -5.323 9.683 1.00 97.88 87 ARG A CA 1
ATOM 681 C C . ARG A 1 87 ? -4.337 -4.902 8.274 1.00 97.88 87 ARG A C 1
ATOM 683 O O . ARG A 1 87 ? -5.203 -4.694 7.424 1.00 97.88 87 ARG A O 1
ATOM 690 N N . PHE A 1 88 ? -3.042 -4.829 7.997 1.00 98.62 88 PHE A N 1
ATOM 691 C CA . PHE A 1 88 ? -2.532 -4.434 6.686 1.00 98.62 88 PHE A CA 1
ATOM 692 C C . PHE A 1 88 ? -1.985 -5.634 5.932 1.00 98.62 88 PHE A C 1
ATOM 694 O O . PHE A 1 88 ? -1.021 -6.265 6.353 1.00 98.62 88 PHE A O 1
ATOM 701 N N . VAL A 1 89 ? -2.592 -5.956 4.796 1.00 98.69 89 VAL A N 1
ATOM 702 C CA . VAL A 1 89 ? -2.155 -7.042 3.922 1.00 98.69 89 VAL A CA 1
ATOM 703 C C . VAL A 1 89 ? -1.428 -6.437 2.731 1.00 98.69 89 VAL A C 1
ATOM 705 O O . VAL A 1 89 ? -2.056 -5.908 1.816 1.00 98.69 89 VAL A O 1
ATOM 708 N N . PHE A 1 90 ? -0.102 -6.532 2.725 1.00 98.62 90 PHE A N 1
ATOM 709 C CA . PHE A 1 90 ? 0.727 -6.088 1.612 1.00 98.62 90 PHE A CA 1
ATOM 710 C C . PHE A 1 90 ? 0.901 -7.206 0.585 1.00 98.62 90 PHE A C 1
ATOM 712 O O . PHE A 1 90 ? 1.496 -8.252 0.866 1.00 98.62 90 PHE A O 1
ATOM 719 N N . VAL A 1 91 ? 0.401 -6.980 -0.632 1.00 98.19 91 VAL A N 1
ATOM 720 C CA . VAL A 1 91 ? 0.586 -7.907 -1.752 1.00 98.19 91 VAL A CA 1
ATOM 721 C C . VAL A 1 91 ? 1.924 -7.612 -2.433 1.00 98.19 91 VAL A C 1
ATOM 723 O O . VAL A 1 91 ? 2.038 -6.780 -3.334 1.00 98.19 91 VAL A O 1
ATOM 726 N N . SER A 1 92 ? 2.957 -8.323 -1.992 1.00 97.00 92 SER A N 1
ATOM 727 C CA . SER A 1 92 ? 4.317 -8.218 -2.511 1.00 97.00 92 SER A CA 1
ATOM 728 C C . SER A 1 92 ? 4.498 -9.040 -3.800 1.00 97.00 92 SER A C 1
ATOM 730 O O . SER A 1 92 ? 3.941 -8.690 -4.843 1.00 97.00 92 SER A O 1
ATOM 732 N N . GLY A 1 93 ? 5.328 -10.085 -3.784 1.00 95.81 93 GLY A N 1
ATOM 733 C CA . GLY A 1 93 ? 5.584 -10.972 -4.913 1.00 95.81 93 GLY A CA 1
ATOM 734 C C . GLY A 1 93 ? 6.697 -11.977 -4.619 1.00 95.81 93 GLY A C 1
ATOM 735 O O . GLY A 1 93 ? 7.654 -11.683 -3.903 1.00 95.81 93 GLY A O 1
ATOM 736 N N . MET A 1 94 ? 6.581 -13.177 -5.179 1.00 95.50 94 MET A N 1
ATOM 737 C CA . MET A 1 94 ? 7.635 -14.188 -5.148 1.00 95.50 94 MET A CA 1
ATOM 738 C C . MET A 1 94 ? 8.869 -13.638 -5.872 1.00 95.50 94 MET A C 1
ATOM 740 O O . MET A 1 94 ? 8.775 -13.157 -7.001 1.00 95.50 94 MET A O 1
ATOM 744 N N . GLY A 1 95 ? 10.014 -13.653 -5.188 1.00 95.19 95 GLY A N 1
ATOM 745 C CA . GLY A 1 95 ? 11.243 -12.996 -5.642 1.00 95.19 95 GLY A CA 1
ATOM 746 C C . GLY A 1 95 ? 11.519 -11.632 -4.998 1.00 95.19 95 GLY A C 1
ATOM 747 O O . GLY A 1 95 ? 12.569 -11.055 -5.276 1.00 95.19 95 GLY A O 1
ATOM 748 N N . ALA A 1 96 ? 10.631 -11.129 -4.129 1.00 97.56 96 ALA A N 1
ATOM 749 C CA . ALA A 1 96 ? 10.990 -10.081 -3.175 1.00 97.56 96 ALA A CA 1
ATOM 750 C C . ALA A 1 96 ? 12.142 -10.561 -2.278 1.00 97.56 96 ALA A C 1
ATOM 752 O O . ALA A 1 96 ? 12.109 -11.675 -1.750 1.00 97.56 96 ALA A O 1
ATOM 753 N N . ASP A 1 97 ? 13.165 -9.723 -2.142 1.00 98.12 97 ASP A N 1
ATOM 754 C CA . ASP A 1 97 ? 14.416 -10.054 -1.469 1.00 98.12 97 ASP A CA 1
ATOM 755 C C . ASP A 1 97 ? 14.652 -9.106 -0.296 1.00 98.12 97 ASP A C 1
ATOM 757 O O . ASP A 1 97 ? 15.085 -7.970 -0.482 1.00 98.12 97 ASP A O 1
ATOM 761 N N . SER A 1 98 ? 14.384 -9.590 0.916 1.00 96.44 98 SER A N 1
ATOM 762 C CA . SER A 1 98 ? 14.543 -8.826 2.159 1.00 96.44 98 SER A CA 1
ATOM 763 C C . SER A 1 98 ? 15.990 -8.424 2.464 1.00 96.44 98 SER A C 1
ATOM 765 O O . SER A 1 98 ? 16.193 -7.591 3.338 1.00 96.44 98 SER A O 1
ATOM 767 N N . SER A 1 99 ? 16.997 -8.980 1.774 1.00 97.69 99 SER A N 1
ATOM 768 C CA . SER A 1 99 ? 18.379 -8.482 1.876 1.00 97.69 99 SER A CA 1
ATOM 769 C C . SER A 1 99 ? 18.611 -7.197 1.074 1.00 97.69 99 SER A C 1
ATOM 771 O O . SER A 1 99 ? 19.646 -6.547 1.221 1.00 97.69 99 SER A O 1
ATOM 773 N N . GLU A 1 100 ? 17.664 -6.843 0.199 1.00 97.69 100 GLU A N 1
ATOM 774 C CA . GLU A 1 100 ? 17.724 -5.689 -0.701 1.00 97.69 100 GLU A CA 1
ATOM 775 C C . GLU A 1 100 ? 18.896 -5.748 -1.702 1.00 97.69 100 GLU A C 1
ATOM 777 O O . GLU A 1 100 ? 19.204 -4.762 -2.370 1.00 97.69 100 GLU A O 1
ATOM 782 N N . GLN A 1 101 ? 19.536 -6.913 -1.861 1.00 97.69 101 GLN A N 1
ATOM 783 C CA . GLN A 1 101 ? 20.690 -7.100 -2.750 1.00 97.69 101 GLN A CA 1
ATOM 784 C C . GLN A 1 101 ? 20.333 -7.731 -4.098 1.00 97.69 101 GLN A C 1
ATOM 786 O O . GLN A 1 101 ? 21.209 -7.964 -4.934 1.00 97.69 101 GLN A O 1
ATOM 791 N N . SER A 1 102 ? 19.052 -8.005 -4.347 1.00 97.12 102 SER A N 1
ATOM 792 C CA . SER A 1 102 ? 18.604 -8.568 -5.613 1.00 97.12 102 SER A CA 1
ATOM 793 C C . SER A 1 102 ? 19.087 -7.738 -6.800 1.00 97.12 102 SER A C 1
ATOM 795 O O . SER A 1 102 ? 18.937 -6.514 -6.863 1.00 97.12 102 SER A O 1
ATOM 797 N N . ARG A 1 103 ? 19.608 -8.445 -7.807 1.00 95.75 103 ARG A N 1
ATOM 798 C CA . ARG A 1 103 ? 19.949 -7.866 -9.113 1.00 95.75 103 ARG A CA 1
ATOM 799 C C . ARG A 1 103 ? 18.726 -7.343 -9.870 1.00 95.75 103 ARG A C 1
ATOM 801 O O . ARG A 1 103 ? 18.878 -6.585 -10.821 1.00 95.75 103 ARG A O 1
ATOM 808 N N . PHE A 1 104 ? 17.526 -7.793 -9.498 1.00 95.88 104 PHE A N 1
ATOM 809 C CA . PHE A 1 104 ? 16.280 -7.364 -10.118 1.00 95.88 104 PHE A CA 1
ATOM 810 C C . PHE A 1 104 ? 15.653 -6.241 -9.299 1.00 95.88 104 PHE A C 1
ATOM 812 O O . PHE A 1 104 ? 15.395 -6.414 -8.106 1.00 95.88 104 PHE A O 1
ATOM 819 N N . LEU A 1 105 ? 15.346 -5.123 -9.963 1.00 97.19 105 LEU A N 1
ATOM 820 C CA . LEU A 1 105 ? 14.754 -3.948 -9.326 1.00 97.19 105 LEU A CA 1
ATOM 821 C C . LEU A 1 105 ? 13.499 -4.309 -8.519 1.00 97.19 105 LEU A C 1
ATOM 823 O O . LEU A 1 105 ? 13.407 -3.944 -7.350 1.00 97.19 105 LEU A O 1
ATOM 827 N N . PHE A 1 106 ? 12.567 -5.081 -9.096 1.00 96.62 106 PHE A N 1
ATOM 828 C CA . PHE A 1 106 ? 11.342 -5.464 -8.390 1.00 96.62 106 PHE A CA 1
ATOM 829 C C . PHE A 1 106 ? 11.626 -6.216 -7.089 1.00 96.62 106 PHE A C 1
ATOM 831 O O . PHE A 1 106 ? 10.965 -5.945 -6.091 1.00 96.62 106 PHE A O 1
ATOM 838 N N . GLY A 1 107 ? 12.601 -7.132 -7.098 1.00 97.88 107 GLY A N 1
ATOM 839 C CA . GLY A 1 107 ? 12.937 -7.956 -5.943 1.00 97.88 107 GLY A CA 1
ATOM 840 C C . GLY A 1 107 ? 13.525 -7.115 -4.818 1.00 97.88 107 GLY A C 1
ATOM 841 O O . GLY A 1 107 ? 13.081 -7.224 -3.678 1.00 97.88 107 GLY A O 1
ATOM 842 N N . ARG A 1 108 ? 14.451 -6.213 -5.169 1.00 98.25 108 ARG A N 1
ATOM 843 C CA . ARG A 1 108 ? 15.078 -5.274 -4.234 1.00 98.25 108 ARG A CA 1
ATOM 844 C C . ARG A 1 108 ? 14.059 -4.319 -3.615 1.00 98.25 108 ARG A C 1
ATOM 846 O O . ARG A 1 108 ? 13.976 -4.227 -2.399 1.00 98.25 108 ARG A O 1
ATOM 853 N N . ILE A 1 109 ? 13.256 -3.641 -4.435 1.00 98.62 109 ILE A N 1
ATOM 854 C CA . ILE A 1 109 ? 12.317 -2.624 -3.939 1.00 98.62 109 ILE A CA 1
ATOM 855 C C . ILE A 1 109 ? 11.143 -3.250 -3.188 1.00 98.62 109 ILE A C 1
ATOM 857 O O . ILE A 1 109 ? 10.730 -2.702 -2.171 1.00 98.62 109 ILE A O 1
ATOM 861 N N . LYS A 1 110 ? 10.615 -4.403 -3.624 1.00 98.38 110 LYS A N 1
ATOM 862 C CA . LYS A 1 110 ? 9.582 -5.104 -2.847 1.00 98.38 110 LYS A CA 1
ATOM 863 C C . LYS A 1 110 ? 10.134 -5.602 -1.515 1.00 98.38 110 LYS A C 1
ATOM 865 O O . LYS A 1 110 ? 9.474 -5.400 -0.509 1.00 98.38 110 LYS A O 1
ATOM 870 N N . GLY A 1 111 ? 11.345 -6.164 -1.489 1.00 98.56 111 GLY A N 1
ATOM 871 C CA . GLY A 1 111 ? 12.004 -6.564 -0.244 1.00 98.56 111 GLY A CA 1
ATOM 872 C C . GLY A 1 111 ? 12.214 -5.395 0.718 1.00 98.56 111 GLY A C 1
ATOM 873 O O . GLY A 1 111 ? 11.814 -5.487 1.874 1.00 98.56 111 GLY A O 1
ATOM 874 N N . LYS A 1 112 ? 12.717 -4.264 0.209 1.00 98.69 112 LYS A N 1
ATOM 875 C CA . LYS A 1 112 ? 12.816 -3.013 0.970 1.00 98.69 112 LYS A CA 1
ATOM 876 C C . LYS A 1 112 ? 11.462 -2.555 1.510 1.00 98.69 112 LYS A C 1
ATOM 878 O O . LYS A 1 112 ? 11.341 -2.227 2.680 1.00 98.69 112 LYS A O 1
ATOM 883 N N . THR A 1 113 ? 10.430 -2.567 0.666 1.00 98.81 113 THR A N 1
ATOM 884 C CA . THR A 1 113 ? 9.077 -2.154 1.069 1.00 98.81 113 THR A CA 1
ATOM 885 C C . THR A 1 113 ? 8.541 -3.037 2.187 1.00 98.81 113 THR A C 1
ATOM 887 O O . THR A 1 113 ? 7.935 -2.525 3.115 1.00 98.81 113 THR A O 1
ATOM 890 N N . GLU A 1 114 ? 8.767 -4.349 2.131 1.00 98.75 114 GLU A N 1
ATOM 891 C CA . GLU A 1 114 ? 8.366 -5.251 3.212 1.00 98.75 114 GLU A CA 1
ATOM 892 C C . GLU A 1 114 ? 9.098 -4.942 4.522 1.00 98.75 114 GLU A C 1
ATOM 894 O O . GLU A 1 114 ? 8.455 -4.883 5.568 1.00 98.75 114 GLU A O 1
ATOM 899 N N . ASN A 1 115 ? 10.414 -4.714 4.463 1.00 98.62 115 ASN A N 1
ATOM 900 C CA . ASN A 1 115 ? 11.221 -4.357 5.629 1.00 98.62 115 ASN A CA 1
ATOM 901 C C . ASN A 1 115 ? 10.725 -3.048 6.258 1.00 98.62 115 ASN A C 1
ATOM 903 O O . ASN A 1 115 ? 10.402 -3.007 7.445 1.00 98.62 115 ASN A O 1
ATOM 907 N N . ASP A 1 116 ? 10.631 -1.988 5.461 1.00 98.69 116 ASP A N 1
ATOM 908 C CA . ASP A 1 116 ? 10.252 -0.660 5.938 1.00 98.69 116 ASP A CA 1
ATOM 909 C C . ASP A 1 116 ? 8.797 -0.642 6.410 1.00 98.69 116 ASP A C 1
ATOM 911 O O . ASP A 1 116 ? 8.477 -0.002 7.404 1.00 98.69 116 ASP A O 1
ATOM 915 N N . LEU A 1 117 ? 7.901 -1.391 5.764 1.00 98.44 117 LEU A N 1
ATOM 916 C CA . LEU A 1 117 ? 6.516 -1.496 6.210 1.00 98.44 117 LEU A CA 1
ATOM 917 C C . LEU A 1 117 ? 6.410 -2.147 7.597 1.00 98.44 117 LEU A C 1
ATOM 919 O O . LEU A 1 117 ? 5.652 -1.663 8.434 1.00 98.44 117 LEU A O 1
ATOM 923 N N . ILE A 1 118 ? 7.185 -3.203 7.862 1.00 97.81 118 ILE A N 1
ATOM 924 C CA . ILE A 1 118 ? 7.217 -3.866 9.176 1.00 97.81 118 ILE A CA 1
ATOM 9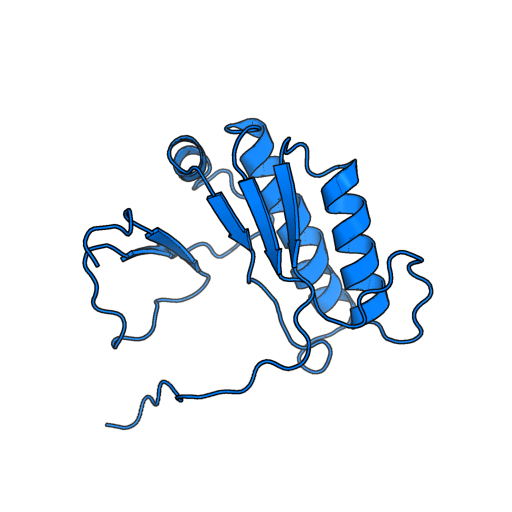25 C C . ILE A 1 118 ? 7.841 -2.952 10.239 1.00 97.81 118 ILE A C 1
ATOM 927 O O . ILE A 1 118 ? 7.342 -2.882 11.360 1.00 97.81 118 ILE A O 1
ATOM 931 N N . ASN A 1 119 ? 8.925 -2.253 9.898 1.00 97.81 119 ASN A N 1
ATOM 932 C CA . ASN A 1 119 ? 9.704 -1.478 10.865 1.00 97.81 119 ASN A CA 1
ATOM 933 C C . ASN A 1 119 ? 9.155 -0.061 11.102 1.00 97.81 119 ASN A C 1
ATOM 935 O O . ASN A 1 119 ? 9.292 0.477 12.198 1.00 97.81 119 ASN A O 1
ATOM 939 N N . GLU A 1 120 ? 8.541 0.551 10.090 1.00 97.12 120 GLU A N 1
ATOM 940 C CA . GLU A 1 120 ? 8.140 1.963 10.087 1.00 97.12 120 GLU A CA 1
ATOM 941 C C . GLU A 1 120 ? 6.654 2.198 9.788 1.00 97.12 120 GLU A C 1
ATOM 943 O O . GLU A 1 120 ? 6.190 3.337 9.880 1.00 97.12 120 GLU A O 1
ATOM 948 N N . GLY A 1 121 ? 5.900 1.166 9.398 1.00 93.44 121 GLY A N 1
ATOM 949 C CA . GLY A 1 121 ? 4.492 1.308 9.018 1.00 93.44 121 GLY A CA 1
ATOM 950 C C . GLY A 1 121 ? 3.577 1.710 10.177 1.00 93.44 121 GLY A C 1
ATOM 951 O O . GLY A 1 121 ? 2.533 2.308 9.942 1.00 93.44 121 GLY A O 1
ATOM 952 N N . GLY A 1 122 ? 3.969 1.415 11.422 1.00 96.31 122 GLY A N 1
ATOM 953 C CA . GLY A 1 122 ? 3.238 1.805 12.636 1.00 96.31 122 GLY A CA 1
ATOM 954 C C . GLY A 1 122 ? 1.977 0.984 12.932 1.00 96.31 122 GLY A C 1
ATOM 955 O O . GLY A 1 122 ? 1.276 1.276 13.899 1.00 96.31 122 GLY A O 1
ATOM 956 N N . LEU A 1 123 ? 1.690 -0.040 12.126 1.00 97.56 123 LEU A N 1
ATOM 957 C CA . LEU A 1 123 ? 0.534 -0.925 12.282 1.00 97.56 123 LEU A CA 1
ATOM 958 C C . LEU A 1 123 ? 0.904 -2.134 13.131 1.00 97.56 123 LEU A C 1
ATOM 960 O O . LEU A 1 123 ? 1.974 -2.715 12.950 1.00 97.56 123 LEU A O 1
ATOM 964 N N . LYS A 1 124 ? 0.006 -2.534 14.037 1.00 94.25 124 LYS A N 1
ATOM 965 C CA . LYS A 1 124 ? 0.255 -3.681 14.924 1.00 94.25 124 LYS A CA 1
ATOM 966 C C . LYS A 1 124 ? 0.331 -4.997 14.154 1.00 94.25 124 LYS A C 1
ATOM 968 O O . LYS A 1 124 ? 1.204 -5.811 14.432 1.00 94.25 124 LYS A O 1
ATOM 973 N N . ASP A 1 125 ? -0.548 -5.164 13.168 1.00 96.50 125 ASP A N 1
ATOM 974 C CA . ASP A 1 125 ? -0.661 -6.386 12.378 1.00 96.50 125 ASP A CA 1
ATOM 975 C C . ASP A 1 125 ? -0.423 -6.104 10.892 1.00 96.50 125 ASP A C 1
ATOM 977 O O . ASP A 1 125 ? -1.303 -5.617 10.176 1.00 96.50 125 ASP A O 1
ATOM 981 N N . THR A 1 126 ? 0.770 -6.466 10.414 1.00 98.19 126 THR A N 1
ATOM 982 C CA . THR A 1 126 ? 1.128 -6.405 8.993 1.00 98.19 126 THR A CA 1
ATOM 983 C C . THR A 1 126 ? 1.419 -7.801 8.453 1.00 98.19 126 THR A C 1
ATOM 985 O O . THR A 1 126 ? 2.280 -8.519 8.956 1.00 98.19 126 THR A O 1
ATOM 988 N N . TYR A 1 127 ? 0.714 -8.178 7.389 1.00 98.31 127 TYR A N 1
ATOM 989 C CA . TYR A 1 127 ? 0.855 -9.451 6.698 1.00 98.31 127 TYR A CA 1
ATOM 990 C C . TYR A 1 127 ? 1.441 -9.236 5.311 1.00 98.31 127 TYR A C 1
ATOM 992 O O . TYR A 1 127 ? 0.896 -8.495 4.493 1.00 98.31 127 TYR A O 1
ATOM 1000 N N . ILE A 1 128 ? 2.528 -9.943 5.022 1.00 98.38 128 ILE A N 1
ATOM 1001 C CA . ILE A 1 128 ? 3.187 -9.901 3.722 1.00 98.38 128 ILE A CA 1
ATOM 1002 C C . ILE A 1 128 ? 2.803 -11.145 2.926 1.00 98.38 128 ILE A C 1
ATOM 1004 O O . ILE A 1 128 ? 3.126 -12.269 3.310 1.00 98.38 128 ILE A O 1
ATOM 1008 N N . VAL A 1 129 ? 2.147 -10.950 1.784 1.00 97.88 129 VAL A N 1
ATOM 1009 C CA . VAL A 1 129 ? 1.777 -12.042 0.878 1.00 97.88 129 VAL A CA 1
ATOM 1010 C C . VAL A 1 129 ? 2.668 -11.984 -0.358 1.00 97.88 129 VAL A C 1
ATOM 1012 O O . VAL A 1 129 ? 2.728 -10.967 -1.045 1.00 97.88 129 VAL A O 1
ATOM 1015 N N . ARG A 1 130 ? 3.361 -13.086 -0.663 1.00 97.06 130 ARG A N 1
ATOM 1016 C CA . ARG A 1 130 ? 4.297 -13.197 -1.797 1.00 97.06 130 ARG A CA 1
ATOM 1017 C C . ARG A 1 130 ? 3.782 -14.195 -2.843 1.00 97.06 130 ARG A C 1
ATOM 1019 O O . ARG A 1 130 ? 4.302 -15.309 -2.930 1.00 97.06 130 ARG A O 1
ATOM 1026 N N . PRO A 1 131 ? 2.751 -13.839 -3.631 1.00 95.31 131 PRO A N 1
ATOM 1027 C CA . PRO A 1 131 ? 2.257 -14.728 -4.676 1.00 95.31 131 PRO A CA 1
ATOM 1028 C C . PRO A 1 131 ? 3.330 -14.933 -5.750 1.00 95.31 131 PRO A C 1
ATOM 1030 O O . PRO A 1 131 ? 4.107 -14.024 -6.039 1.00 95.31 131 PRO A O 1
ATOM 1033 N N . ALA A 1 132 ? 3.358 -16.118 -6.362 1.00 91.94 132 ALA A N 1
ATOM 1034 C CA . ALA A 1 132 ? 4.134 -16.359 -7.575 1.00 91.94 132 ALA A CA 1
ATOM 1035 C C . ALA A 1 132 ? 3.419 -15.740 -8.789 1.00 91.94 132 ALA A C 1
ATOM 1037 O O . ALA A 1 132 ? 2.993 -14.587 -8.760 1.00 91.94 132 ALA A O 1
ATOM 1038 N N . SER A 1 133 ? 3.271 -16.487 -9.875 1.00 86.38 133 SER A N 1
ATOM 1039 C CA . SER A 1 133 ? 2.482 -16.030 -11.014 1.00 86.38 133 SER A CA 1
ATOM 1040 C C . SER A 1 133 ? 0.988 -16.050 -10.684 1.00 86.38 133 SER A C 1
ATOM 1042 O O . SER A 1 133 ? 0.470 -17.045 -10.180 1.00 86.38 133 SER A O 1
ATOM 1044 N N . VAL A 1 134 ? 0.287 -14.964 -11.015 1.00 85.50 134 VAL A N 1
ATOM 1045 C CA . VAL A 1 134 ? -1.180 -14.911 -11.005 1.00 85.50 134 VAL A CA 1
ATOM 1046 C C . VAL A 1 134 ? -1.668 -15.249 -12.410 1.00 85.50 134 VAL A C 1
ATOM 1048 O O . VAL A 1 134 ? -1.361 -14.537 -13.365 1.00 85.50 134 VAL A O 1
ATOM 1051 N N . LEU A 1 135 ? -2.395 -16.358 -12.543 1.00 85.00 135 LEU A N 1
ATOM 1052 C CA . LEU A 1 135 ? -3.000 -16.769 -13.808 1.00 85.00 135 LEU A CA 1
ATOM 1053 C C . LEU A 1 135 ? -4.348 -16.068 -13.980 1.00 85.00 135 LEU A C 1
ATOM 1055 O O . LEU A 1 135 ? -5.202 -16.119 -13.096 1.00 85.00 135 LEU A O 1
ATOM 1059 N N . PHE A 1 136 ? -4.551 -15.432 -15.129 1.00 80.25 136 PHE A N 1
ATOM 1060 C CA . PHE A 1 136 ? -5.840 -14.844 -15.472 1.00 80.25 136 PHE A CA 1
ATOM 1061 C C . PHE A 1 136 ? -6.840 -15.958 -15.797 1.00 80.25 136 PHE A C 1
ATOM 1063 O O . PHE A 1 136 ? -6.609 -16.744 -16.712 1.00 80.25 136 PHE A O 1
ATOM 1070 N N . SER A 1 137 ? -7.955 -16.016 -15.071 1.00 77.12 137 SER A N 1
ATOM 1071 C CA . SER A 1 137 ? -9.069 -16.921 -15.386 1.00 77.12 137 SER A CA 1
ATOM 1072 C C . SER A 1 137 ? -10.133 -16.258 -16.263 1.00 77.12 137 SER A C 1
ATOM 1074 O O . SER A 1 137 ? -10.763 -16.930 -17.075 1.00 77.12 137 SER A O 1
ATOM 1076 N N . HIS A 1 138 ? -10.302 -14.935 -16.151 1.00 68.88 138 HIS A N 1
ATOM 1077 C CA . HIS A 1 138 ? -11.266 -14.151 -16.922 1.00 68.88 138 HIS A CA 1
ATOM 1078 C C . HIS A 1 138 ? -10.710 -12.757 -17.238 1.00 68.88 138 HIS A C 1
ATOM 1080 O O . HIS A 1 138 ? -10.089 -12.119 -16.388 1.00 68.88 138 HIS A O 1
ATOM 1086 N N . THR A 1 139 ? -10.959 -12.260 -18.451 1.00 62.22 139 THR A N 1
ATOM 1087 C CA . THR A 1 139 ? -10.698 -10.863 -18.818 1.00 62.22 139 THR A CA 1
ATOM 1088 C C . THR A 1 139 ? -11.983 -10.065 -18.639 1.00 62.22 139 THR A C 1
ATOM 1090 O O . THR A 1 139 ? -13.001 -10.396 -19.247 1.00 62.22 139 THR A O 1
ATOM 1093 N N . LEU A 1 140 ? -11.940 -8.992 -17.847 1.00 62.69 140 LEU A N 1
ATOM 1094 C CA . LEU A 1 140 ? -12.955 -7.944 -17.932 1.00 62.69 140 LEU A CA 1
ATOM 1095 C C . LEU A 1 140 ? -12.737 -7.234 -19.273 1.00 62.69 140 LEU A C 1
ATOM 1097 O O . LEU A 1 140 ? -11.832 -6.420 -19.421 1.00 62.69 140 LEU A O 1
ATOM 1101 N N . SER A 1 141 ? -13.474 -7.670 -20.289 1.00 57.06 141 SER A N 1
ATOM 1102 C CA . SER A 1 141 ? -13.409 -7.128 -21.642 1.00 57.06 141 SER A CA 1
ATOM 1103 C C . SER A 1 141 ? -14.415 -5.988 -21.781 1.00 57.06 141 SER A C 1
ATOM 1105 O O . SER A 1 141 ? -15.603 -6.194 -21.545 1.00 57.06 141 SER A O 1
ATOM 1107 N N . ASP A 1 142 ? -13.958 -4.828 -22.258 1.00 55.06 142 ASP A N 1
ATOM 1108 C CA . ASP A 1 142 ? -14.819 -3.700 -22.645 1.00 55.06 142 ASP A CA 1
ATOM 1109 C C . ASP A 1 142 ? -15.635 -3.962 -23.928 1.00 55.06 142 ASP A C 1
ATOM 1111 O O . ASP A 1 142 ? -16.458 -3.124 -24.302 1.00 55.06 142 ASP A O 1
ATOM 1115 N N . LYS A 1 143 ? -15.433 -5.099 -24.619 1.00 36.91 143 LYS A N 1
ATOM 1116 C CA . LYS A 1 143 ? -16.192 -5.435 -25.834 1.00 36.91 143 LYS A CA 1
ATOM 1117 C C . LYS A 1 143 ? -17.671 -5.660 -25.509 1.00 36.91 143 LYS A C 1
ATOM 1119 O O . LYS A 1 143 ? -18.050 -6.732 -25.037 1.00 36.91 143 LYS A O 1
ATOM 1124 N N . ALA A 1 144 ? -18.465 -4.624 -25.770 1.00 36.31 144 ALA A N 1
ATOM 1125 C CA . ALA A 1 144 ? -19.786 -4.765 -26.371 1.00 36.31 144 ALA A CA 1
ATOM 1126 C C . ALA A 1 144 ? -19.628 -5.069 -27.868 1.00 36.31 144 ALA A C 1
ATOM 1128 O O . ALA A 1 144 ? -18.632 -4.583 -28.456 1.00 36.31 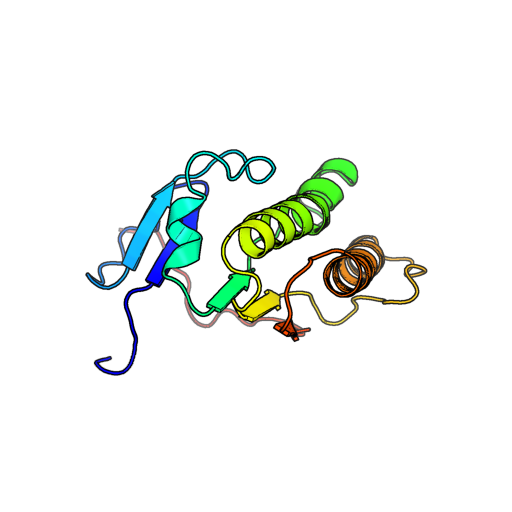144 ALA A O 1
#

pLDDT: mean 93.48, std 10.37, range [36.31, 98.81]

Foldseek 3Di:
DVPDAQDEAEECDDDDPVPDDPSYHYDHDNDLLDCPVPLVVLLPAQEDEPPFADDPVVDDLVVRLCRQANSLLSVLQSSLVRPLNRAYEYEQADLQDLVLPDPDSSNNSSNVNVVCCVVPSNHPHYHYDHYYDDDDPDDPDPDD

Sequence (144 aa):
DKDIEPITAITRRPLHKSITSEKVNVVIHTDFLDYTPILNLFESHQICIWALGISQNAVSESEYIKITHDYTLAAAKAIASVNPDMRFVFVSGMGADSSEQSRFLFGRIKGKTENDLINEGGLKDTYIVRPASVLFSHTLSDKA

Secondary structure (DSSP, 8-state):
--SPPPEEEEESSPPPTT---TTEEEEE---TT--GGGGGGGGG-SEEEE-----GGGS-HHHHHIIIIIHHHHHHHHHHHH-TTSEEEEE--TT--TTS--SSHHHHHHHHHHHHHHHHS--S-EEEE---PPPPS-------

InterPro domains:
  IPR036291 NAD(P)-binding domain superfamily [SSF51735] (5-135)

Radius of gyration: 15.98 Å; chains: 1; bounding box: 45×31×41 Å